Protein AF-A0A3L7NX00-F1 (afdb_monomer_lite)

Foldseek 3Di:
DAPLCVLQPPQDPLNSVLCVVLVNRALVSLLVDDLVRVCVSSVVVCPDPVNVVSCVPPDRDDSVRSVSSNVSSVVSVVPPPD

Secondary structure (DSSP, 8-state):
--HHHHHSTT--HHHHHHHHHTT--SHHHHHHS-HHHHHHHHHHHHHSHHHHHHHTTPPPP-HHHHHHHHHHHHHGGG----

Sequence (82 aa):
QSSLMCQVPGLRGHDAQLLVACDITTPEQIRSYSPSDLLAVVGPFAESREGQRMLRSANAPDLDEVQNWISWAREARHLKVA

Radius of gyration: 12.04 Å; chains: 1; bounding box: 37×27×20 Å

Structure (mmCIF, N/CA/C/O backbone):
data_AF-A0A3L7NX00-F1
#
_entry.id   AF-A0A3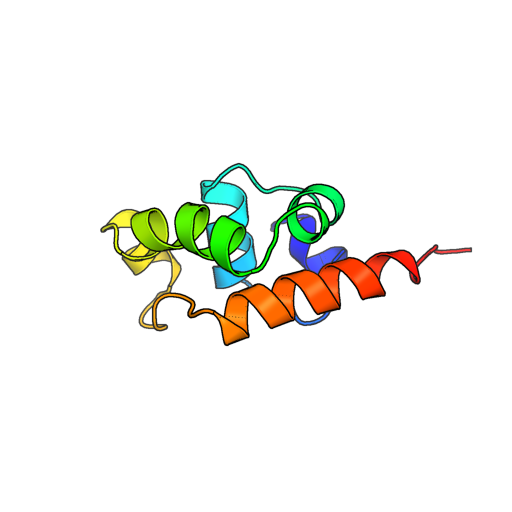L7NX00-F1
#
loop_
_atom_site.group_PDB
_atom_site.id
_atom_site.type_symbol
_atom_site.label_atom_id
_atom_site.label_alt_id
_atom_site.label_comp_id
_atom_site.label_asym_id
_atom_site.label_entit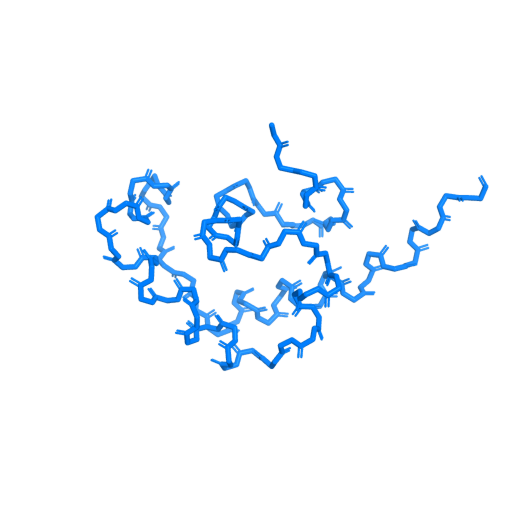y_id
_atom_site.label_seq_id
_atom_site.pdbx_PDB_ins_code
_atom_site.Cartn_x
_atom_site.Cartn_y
_atom_site.Cartn_z
_atom_site.occupancy
_atom_site.B_iso_or_equiv
_atom_site.auth_seq_id
_atom_site.auth_comp_id
_atom_site.auth_asym_id
_atom_site.auth_atom_id
_atom_site.pdbx_PDB_model_num
ATOM 1 N N . GLN A 1 1 ? 12.085 10.362 4.812 1.00 47.22 1 GLN A N 1
ATOM 2 C CA . GLN A 1 1 ? 11.868 9.452 3.668 1.00 47.22 1 GLN A CA 1
ATOM 3 C C . GLN A 1 1 ? 11.576 8.072 4.228 1.00 47.22 1 GLN A C 1
ATOM 5 O O . GLN A 1 1 ? 12.185 7.710 5.228 1.00 47.22 1 GLN A O 1
ATOM 10 N N . SER A 1 2 ? 10.594 7.366 3.673 1.00 55.81 2 SER A N 1
ATOM 11 C CA . SER A 1 2 ? 10.091 6.104 4.223 1.00 55.81 2 SER A CA 1
ATOM 12 C C . SER A 1 2 ? 11.111 4.984 4.017 1.00 55.81 2 SER A C 1
ATOM 14 O O . SER A 1 2 ? 11.521 4.735 2.886 1.00 55.81 2 SER A O 1
ATOM 16 N N . SER A 1 3 ? 11.483 4.281 5.093 1.00 73.94 3 SER A N 1
ATOM 17 C CA . SER A 1 3 ? 12.374 3.105 5.054 1.00 73.94 3 SER A CA 1
ATOM 18 C C . SER A 1 3 ? 11.913 2.041 4.038 1.00 73.94 3 SER A C 1
ATOM 20 O O . SER A 1 3 ? 12.728 1.317 3.473 1.00 73.94 3 SER A O 1
ATOM 22 N N . LEU A 1 4 ? 10.607 2.014 3.743 1.00 84.44 4 LEU A N 1
ATOM 23 C CA . LEU A 1 4 ? 9.960 1.148 2.757 1.00 84.44 4 LEU A CA 1
ATOM 24 C C . LEU A 1 4 ? 10.580 1.225 1.355 1.00 84.44 4 LEU A C 1
ATOM 26 O O . LEU A 1 4 ? 10.803 0.188 0.746 1.00 84.44 4 LEU A O 1
ATOM 30 N N . MET A 1 5 ? 10.890 2.425 0.847 1.00 86.06 5 MET A N 1
ATOM 31 C CA . MET A 1 5 ? 11.414 2.585 -0.522 1.00 86.06 5 MET A CA 1
ATOM 32 C C . MET A 1 5 ? 12.820 2.004 -0.670 1.00 86.06 5 MET A C 1
ATOM 34 O O . MET A 1 5 ? 13.167 1.467 -1.715 1.00 86.06 5 MET A O 1
ATOM 38 N N . CYS A 1 6 ? 13.632 2.105 0.386 1.00 84.62 6 CYS A N 1
ATOM 39 C CA . CYS A 1 6 ? 14.969 1.517 0.407 1.00 84.62 6 CYS A CA 1
ATOM 40 C C . CYS A 1 6 ? 14.915 -0.013 0.476 1.00 84.62 6 CYS A C 1
ATOM 42 O O . CYS A 1 6 ? 15.851 -0.679 0.047 1.00 84.62 6 CYS A O 1
ATOM 44 N N . GLN A 1 7 ? 13.837 -0.559 1.039 1.00 86.06 7 GLN A N 1
ATOM 45 C CA . GLN A 1 7 ? 13.661 -1.993 1.222 1.00 86.06 7 GLN A CA 1
ATOM 46 C C . GLN A 1 7 ? 12.911 -2.652 0.066 1.00 86.06 7 GLN A C 1
ATOM 48 O O . GLN A 1 7 ? 13.138 -3.827 -0.168 1.00 86.06 7 GLN A O 1
ATOM 53 N N . VAL A 1 8 ? 12.044 -1.939 -0.658 1.00 89.62 8 VAL A N 1
ATOM 54 C CA . VAL A 1 8 ? 11.220 -2.480 -1.751 1.00 89.62 8 VAL A CA 1
ATOM 55 C C . VAL A 1 8 ? 11.570 -1.768 -3.063 1.00 89.62 8 VAL A C 1
ATOM 57 O O . VAL A 1 8 ? 10.976 -0.732 -3.377 1.00 89.62 8 VAL A O 1
ATOM 60 N N . PRO A 1 9 ? 12.535 -2.293 -3.842 1.00 87.31 9 PRO A N 1
ATOM 61 C CA . PRO A 1 9 ? 12.870 -1.741 -5.151 1.00 87.31 9 PRO A CA 1
ATOM 62 C C . PRO A 1 9 ? 11.637 -1.694 -6.064 1.00 87.31 9 PRO A C 1
ATOM 64 O O . PRO A 1 9 ? 10.883 -2.656 -6.132 1.00 87.31 9 PRO A O 1
ATOM 67 N N . GLY A 1 10 ? 11.430 -0.578 -6.764 1.00 88.31 10 GLY A N 1
ATOM 68 C CA . GLY A 1 10 ? 10.270 -0.373 -7.647 1.00 88.31 10 GLY A CA 1
ATOM 69 C C . GLY A 1 10 ? 9.099 0.367 -6.996 1.00 88.31 10 GLY A C 1
ATOM 70 O O . GLY A 1 10 ? 8.308 0.980 -7.712 1.00 88.31 10 GLY A O 1
ATOM 71 N N . LEU A 1 11 ? 9.034 0.418 -5.660 1.00 91.62 11 LEU A N 1
ATOM 72 C CA . LEU A 1 11 ? 7.991 1.155 -4.951 1.00 91.62 11 LEU A CA 1
ATOM 73 C C . LEU A 1 11 ? 8.170 2.673 -5.113 1.00 91.62 11 LEU A C 1
ATOM 75 O O . LEU A 1 11 ? 9.223 3.232 -4.784 1.00 91.62 11 LEU A O 1
ATOM 79 N N . ARG A 1 12 ? 7.132 3.363 -5.599 1.00 91.25 12 ARG A N 1
ATOM 80 C CA . ARG A 1 12 ? 7.185 4.814 -5.819 1.00 91.25 12 ARG A CA 1
ATOM 81 C C . ARG A 1 12 ? 7.012 5.571 -4.506 1.00 91.25 12 ARG A C 1
ATOM 83 O O . ARG A 1 12 ? 6.493 5.064 -3.515 1.00 91.25 12 ARG A O 1
ATOM 90 N N . GLY A 1 13 ? 7.439 6.834 -4.500 1.00 91.00 13 GLY A N 1
ATOM 91 C CA . GLY A 1 13 ? 7.403 7.664 -3.293 1.00 91.00 13 GLY A CA 1
ATOM 92 C C . GLY A 1 13 ? 6.000 7.920 -2.745 1.00 91.00 13 GLY A C 1
ATOM 93 O O . GLY A 1 13 ? 5.829 7.916 -1.528 1.00 91.00 13 GLY A O 1
ATOM 94 N N . HIS A 1 14 ? 5.006 8.116 -3.617 1.00 91.81 14 HIS A N 1
ATOM 95 C CA . HIS A 1 14 ? 3.615 8.285 -3.188 1.00 91.81 14 HIS A CA 1
ATOM 96 C C . HIS A 1 14 ? 3.011 6.965 -2.691 1.0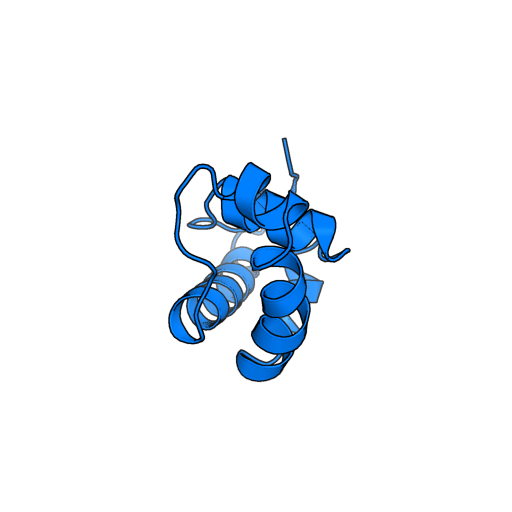0 91.81 14 HIS A C 1
ATOM 98 O O . HIS A 1 14 ? 2.373 6.981 -1.646 1.00 91.81 14 HIS A O 1
ATOM 104 N N . ASP A 1 15 ? 3.302 5.827 -3.334 1.00 93.06 15 ASP A N 1
ATOM 105 C CA . ASP A 1 15 ? 2.859 4.498 -2.875 1.00 93.06 15 ASP A CA 1
ATOM 106 C C . ASP A 1 15 ? 3.399 4.187 -1.477 1.00 93.06 15 ASP A C 1
ATOM 108 O O . ASP A 1 15 ? 2.667 3.785 -0.577 1.00 93.06 15 ASP A O 1
ATOM 112 N N . ALA A 1 16 ? 4.689 4.453 -1.253 1.00 92.81 16 ALA A N 1
ATOM 113 C CA . ALA A 1 16 ? 5.316 4.267 0.049 1.00 92.81 16 ALA A CA 1
ATOM 114 C C . ALA A 1 16 ? 4.727 5.188 1.126 1.00 92.81 16 ALA A C 1
ATOM 116 O O . ALA A 1 16 ? 4.673 4.812 2.294 1.00 92.81 16 ALA A O 1
ATOM 117 N N . GLN A 1 17 ? 4.316 6.405 0.765 1.00 92.06 17 GLN A N 1
ATOM 118 C CA . GLN A 1 17 ? 3.644 7.320 1.688 1.00 92.06 17 GLN A CA 1
ATOM 119 C C . GLN A 1 17 ? 2.218 6.868 2.001 1.00 92.06 17 GLN A C 1
ATOM 121 O O . GLN A 1 17 ? 1.817 6.933 3.160 1.00 92.06 17 GLN A O 1
ATOM 126 N N . LEU A 1 18 ? 1.495 6.374 0.996 1.00 93.88 18 LEU A N 1
ATOM 127 C CA . LEU A 1 18 ? 0.152 5.826 1.139 1.00 93.88 18 LEU A CA 1
ATOM 128 C C . LEU A 1 18 ? 0.155 4.607 2.070 1.00 93.88 18 LEU A C 1
ATOM 130 O O . LEU A 1 18 ? -0.604 4.570 3.030 1.00 93.88 18 LEU A O 1
ATOM 134 N N . LEU A 1 19 ? 1.071 3.659 1.845 1.00 95.12 19 LEU A N 1
ATOM 135 C CA . LEU A 1 19 ? 1.240 2.477 2.695 1.00 95.12 19 LEU A CA 1
ATOM 136 C C . LEU A 1 19 ? 1.537 2.863 4.147 1.00 95.12 19 LEU A C 1
ATOM 138 O O . LEU A 1 19 ? 0.889 2.359 5.060 1.00 95.12 19 LEU A O 1
ATOM 142 N N . VAL A 1 20 ? 2.457 3.808 4.364 1.00 94.06 20 VAL A N 1
ATOM 143 C CA . VAL A 1 20 ? 2.788 4.300 5.710 1.00 94.06 20 VAL A CA 1
ATOM 144 C C . VAL A 1 20 ? 1.587 4.970 6.379 1.00 94.06 20 VAL A C 1
ATOM 146 O O . VAL A 1 20 ? 1.397 4.792 7.577 1.00 94.06 20 VAL A O 1
ATOM 149 N N . ALA A 1 21 ? 0.769 5.711 5.630 1.00 94.00 21 ALA A N 1
ATOM 150 C CA . ALA A 1 21 ? -0.446 6.327 6.158 1.00 94.00 21 ALA A CA 1
ATOM 151 C C . ALA A 1 21 ? -1.540 5.303 6.515 1.00 94.00 21 ALA A C 1
ATOM 153 O O . ALA A 1 21 ? -2.400 5.596 7.340 1.00 94.00 21 ALA A O 1
ATOM 154 N N . CYS A 1 22 ? -1.477 4.100 5.941 1.00 95.25 22 CYS A N 1
ATOM 155 C CA . CYS A 1 22 ? -2.301 2.948 6.307 1.00 95.25 22 CYS A CA 1
ATOM 156 C C . CYS A 1 22 ? -1.628 2.026 7.347 1.00 95.25 22 CYS A C 1
ATOM 158 O O . CYS A 1 22 ? -1.989 0.855 7.441 1.00 95.25 22 CYS A O 1
ATOM 160 N N . ASP A 1 23 ? -0.624 2.513 8.088 1.00 95.06 23 ASP A N 1
ATOM 161 C CA . ASP A 1 23 ? 0.153 1.762 9.091 1.00 95.06 23 ASP A CA 1
ATOM 162 C C . ASP A 1 23 ? 0.939 0.545 8.541 1.00 95.06 23 ASP A C 1
ATOM 164 O O . ASP A 1 23 ? 1.398 -0.336 9.282 1.00 95.06 23 ASP A O 1
ATOM 168 N N . ILE A 1 24 ? 1.174 0.508 7.226 1.00 95.38 24 ILE A N 1
ATOM 169 C CA . ILE A 1 24 ? 1.991 -0.501 6.544 1.00 95.38 24 ILE A CA 1
ATOM 170 C C . ILE A 1 24 ? 3.398 0.070 6.348 1.00 95.38 24 ILE A C 1
ATOM 172 O O . ILE A 1 24 ? 3.668 0.867 5.450 1.00 95.38 24 ILE A O 1
ATOM 176 N N . THR A 1 25 ? 4.319 -0.339 7.218 1.00 93.69 25 THR A N 1
ATOM 177 C CA . THR A 1 25 ? 5.649 0.277 7.357 1.00 93.69 25 THR A CA 1
ATOM 178 C C . THR A 1 25 ? 6.812 -0.692 7.147 1.00 93.69 25 THR A C 1
ATOM 180 O O . THR A 1 25 ? 7.969 -0.260 7.158 1.00 93.69 25 THR A O 1
ATOM 183 N N . THR A 1 26 ? 6.535 -1.974 6.876 1.00 92.19 26 THR A N 1
ATOM 184 C CA . THR A 1 26 ? 7.552 -2.980 6.531 1.00 92.19 26 THR A CA 1
ATOM 185 C C . THR A 1 26 ? 7.193 -3.791 5.277 1.00 92.19 26 THR A C 1
ATOM 187 O O . THR A 1 26 ? 6.010 -4.018 5.000 1.00 92.19 26 THR A O 1
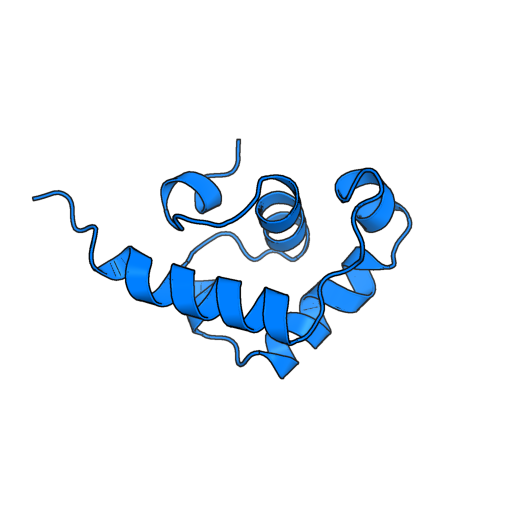ATOM 190 N N . PRO A 1 27 ? 8.189 -4.290 4.518 1.00 92.69 27 PRO A N 1
ATOM 191 C CA . PRO A 1 27 ? 7.954 -5.222 3.411 1.00 92.69 27 PRO A CA 1
ATOM 192 C C . PRO A 1 27 ? 7.233 -6.503 3.847 1.00 92.69 27 PRO A C 1
ATOM 194 O O . PRO A 1 27 ? 6.453 -7.066 3.079 1.00 92.69 27 PRO A O 1
ATOM 197 N N . GLU A 1 28 ? 7.487 -6.972 5.074 1.00 92.94 28 GLU A N 1
ATOM 198 C CA . GLU A 1 28 ? 6.843 -8.141 5.679 1.00 92.94 28 GLU A CA 1
ATOM 199 C C . GLU A 1 28 ? 5.330 -7.962 5.801 1.00 92.94 28 GLU A C 1
ATOM 201 O O . GLU A 1 28 ? 4.589 -8.891 5.481 1.00 92.94 28 GLU A O 1
ATOM 206 N N . GLN A 1 29 ? 4.877 -6.771 6.208 1.00 94.81 29 GLN A N 1
ATOM 207 C CA . GLN A 1 29 ? 3.453 -6.449 6.243 1.00 94.81 29 GLN A CA 1
ATOM 208 C C . GLN A 1 29 ? 2.863 -6.498 4.832 1.00 94.81 29 GLN A C 1
ATOM 210 O O . GLN A 1 29 ? 1.884 -7.207 4.626 1.00 94.81 29 GLN A O 1
ATOM 215 N N . ILE A 1 30 ? 3.495 -5.848 3.844 1.00 95.00 30 ILE A N 1
ATOM 216 C CA . ILE A 1 30 ? 3.001 -5.833 2.453 1.00 95.00 30 ILE A CA 1
ATOM 217 C C . ILE A 1 30 ? 2.811 -7.263 1.927 1.00 95.00 30 ILE A C 1
ATOM 219 O O . ILE A 1 30 ? 1.738 -7.605 1.444 1.00 95.00 30 ILE A O 1
ATOM 223 N N . ARG A 1 31 ? 3.819 -8.137 2.069 1.00 94.19 31 ARG A N 1
ATOM 224 C CA . ARG A 1 31 ? 3.750 -9.514 1.536 1.00 94.19 31 ARG A CA 1
ATOM 225 C C . ARG A 1 31 ? 2.782 -10.442 2.278 1.00 94.19 31 ARG A C 1
ATOM 227 O O . ARG A 1 31 ? 2.531 -11.538 1.773 1.00 94.19 31 ARG A O 1
ATOM 234 N N . SER A 1 32 ? 2.322 -10.050 3.469 1.00 95.12 32 SER A N 1
ATOM 235 C CA . SER A 1 32 ? 1.336 -10.809 4.249 1.00 95.12 32 SER A CA 1
ATOM 236 C C . SER A 1 32 ? -0.095 -10.617 3.748 1.00 95.12 32 SER A C 1
ATOM 238 O O . SER A 1 32 ? -0.935 -11.475 4.004 1.00 95.12 32 SER A O 1
ATOM 240 N N . TYR A 1 33 ? -0.356 -9.547 2.993 1.00 97.38 33 TYR A N 1
ATOM 241 C CA . TYR A 1 33 ? -1.657 -9.301 2.383 1.00 97.38 33 TYR A CA 1
ATOM 242 C C . TYR A 1 33 ? -1.843 -10.083 1.078 1.00 97.38 33 TYR A C 1
ATOM 244 O O . TYR A 1 33 ? -0.892 -10.341 0.331 1.00 97.38 33 TYR A O 1
ATOM 252 N N . SER A 1 34 ? -3.099 -10.411 0.772 1.00 97.00 34 SER A N 1
ATOM 253 C CA . SER A 1 34 ? -3.514 -10.670 -0.605 1.00 97.00 34 SER A CA 1
ATOM 254 C C . SER A 1 34 ? -3.711 -9.337 -1.352 1.00 97.00 34 SER A C 1
ATOM 256 O O . SER A 1 34 ? -3.938 -8.311 -0.706 1.00 97.00 34 SER A O 1
ATOM 258 N N . PRO A 1 35 ? -3.649 -9.307 -2.697 1.00 97.31 35 PRO A N 1
ATOM 259 C CA . PRO A 1 35 ? -3.881 -8.079 -3.462 1.00 97.31 35 PRO A CA 1
ATOM 260 C C . PRO A 1 35 ? -5.230 -7.423 -3.149 1.00 97.31 35 PRO A C 1
ATOM 262 O O . PRO A 1 35 ? -5.295 -6.216 -2.945 1.00 97.31 35 PRO A O 1
ATOM 265 N N . SER A 1 36 ? -6.302 -8.214 -3.041 1.00 97.44 36 SER A N 1
ATOM 266 C CA . SER A 1 36 ? -7.635 -7.696 -2.722 1.00 97.44 36 SER A CA 1
ATOM 267 C C . SER A 1 36 ? -7.708 -7.094 -1.322 1.00 97.44 36 SER A C 1
ATOM 269 O O . SER A 1 36 ? -8.309 -6.036 -1.154 1.00 97.44 36 SER A O 1
ATOM 271 N N . ASP A 1 37 ? -7.074 -7.729 -0.332 1.00 97.88 37 ASP A N 1
ATOM 272 C CA . ASP A 1 37 ? -7.080 -7.222 1.044 1.00 97.88 37 ASP A CA 1
ATOM 273 C C . ASP A 1 37 ? -6.257 -5.940 1.153 1.00 97.88 37 ASP A C 1
ATOM 275 O O . ASP A 1 37 ? -6.684 -4.979 1.790 1.00 97.88 37 ASP A O 1
ATOM 279 N N . LEU A 1 38 ? -5.099 -5.898 0.486 1.00 97.69 38 LEU A N 1
ATOM 280 C CA . LEU A 1 38 ? -4.256 -4.709 0.465 1.00 97.69 38 LEU A CA 1
ATOM 281 C C . LEU A 1 38 ? -4.993 -3.534 -0.180 1.00 97.69 38 LEU A C 1
ATOM 283 O O . LEU A 1 38 ? -5.008 -2.44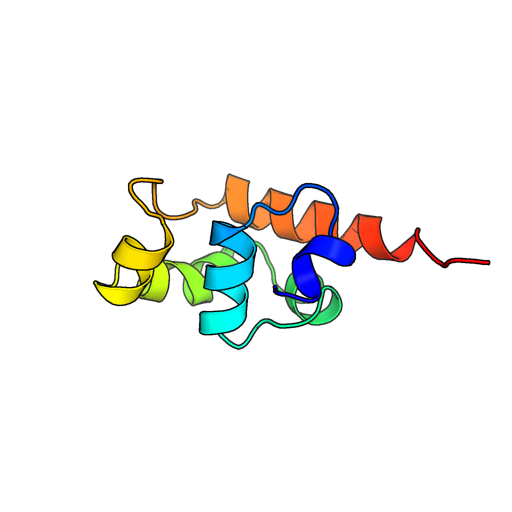6 0.392 1.00 97.69 38 LEU A O 1
ATOM 287 N N . LEU A 1 39 ? -5.660 -3.763 -1.317 1.00 97.88 39 LEU A N 1
ATOM 288 C CA . LEU A 1 39 ? -6.481 -2.750 -1.980 1.00 97.88 39 LEU A CA 1
ATOM 289 C C . LEU A 1 39 ? -7.636 -2.273 -1.094 1.00 97.88 39 LEU A C 1
ATOM 291 O O . LEU A 1 39 ? -7.892 -1.076 -1.024 1.00 97.88 39 LEU A O 1
ATOM 295 N N . ALA A 1 40 ? -8.308 -3.183 -0.386 1.00 97.50 40 ALA A N 1
ATOM 296 C CA . ALA A 1 40 ? -9.395 -2.829 0.524 1.00 97.50 40 ALA A CA 1
ATOM 297 C C . ALA A 1 40 ? -8.927 -1.955 1.702 1.00 97.50 40 ALA A C 1
ATOM 299 O O . ALA A 1 40 ? -9.703 -1.146 2.207 1.00 97.50 40 ALA A O 1
ATOM 300 N N . VAL A 1 41 ? -7.665 -2.091 2.122 1.00 96.69 41 VAL A N 1
ATOM 301 C CA . VAL A 1 41 ? -7.057 -1.256 3.166 1.00 96.69 41 VAL A CA 1
ATOM 302 C C . VAL A 1 41 ? -6.644 0.112 2.619 1.00 96.69 41 VAL A C 1
ATOM 304 O O . VAL A 1 41 ? -6.990 1.138 3.205 1.00 96.69 41 VAL A O 1
ATOM 307 N N . VAL A 1 42 ? -5.913 0.153 1.500 1.00 96.56 42 VAL A N 1
ATOM 308 C CA . VAL A 1 42 ? -5.326 1.409 0.992 1.00 96.56 42 VAL A CA 1
ATOM 309 C C . VAL A 1 42 ? -6.290 2.233 0.142 1.00 96.56 42 VAL A C 1
ATOM 311 O O . VAL A 1 42 ? -6.177 3.456 0.115 1.00 96.56 42 VAL A O 1
ATOM 314 N N . GLY A 1 43 ? -7.244 1.593 -0.535 1.00 95.75 43 GLY A N 1
ATOM 315 C CA . GLY A 1 43 ? -8.181 2.221 -1.468 1.00 95.75 43 GLY A CA 1
ATOM 316 C C . GLY A 1 43 ? -9.029 3.321 -0.825 1.00 95.75 43 GLY A C 1
ATOM 317 O O . GLY A 1 43 ? -8.967 4.464 -1.282 1.00 95.75 43 GLY A O 1
ATOM 318 N N . PRO A 1 44 ? -9.740 3.050 0.289 1.00 95.81 44 PRO A N 1
ATOM 319 C CA . PRO A 1 44 ? -10.530 4.071 0.979 1.00 95.81 44 PRO A CA 1
ATOM 320 C C . PRO A 1 44 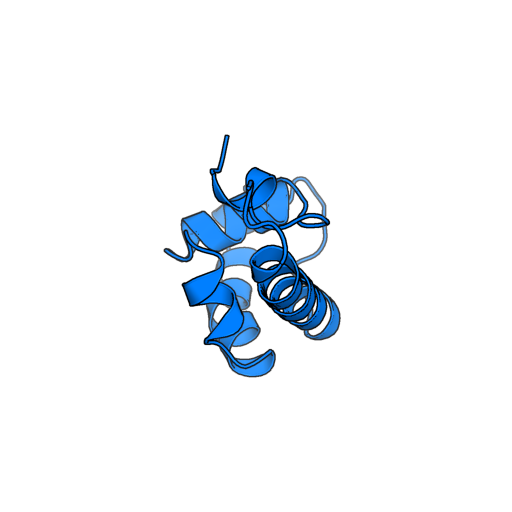? -9.694 5.275 1.429 1.00 95.81 44 PRO A C 1
ATOM 322 O O . PRO A 1 44 ? -10.154 6.418 1.381 1.00 95.81 44 PRO A O 1
ATOM 325 N N . PHE A 1 45 ? -8.445 5.041 1.847 1.00 95.56 45 PHE A N 1
ATOM 326 C CA . PHE A 1 45 ? -7.541 6.125 2.215 1.00 95.56 45 PHE A CA 1
ATOM 327 C C . PHE A 1 45 ? -7.051 6.900 0.984 1.00 95.56 45 PHE A C 1
ATOM 329 O O . PHE A 1 45 ? -7.020 8.130 1.020 1.00 95.56 45 PHE A O 1
ATOM 336 N N . ALA A 1 46 ? -6.736 6.222 -0.121 1.00 94.88 46 ALA A N 1
ATOM 337 C CA . ALA A 1 46 ? -6.323 6.840 -1.381 1.00 94.88 46 ALA A CA 1
ATOM 338 C C . ALA A 1 46 ? -7.399 7.764 -1.972 1.00 94.88 46 ALA A C 1
ATOM 340 O O . ALA A 1 46 ? -7.076 8.818 -2.521 1.00 94.88 46 ALA A O 1
ATOM 341 N N . GLU A 1 47 ? -8.675 7.409 -1.819 1.00 94.00 47 GLU A N 1
ATOM 342 C CA . GLU A 1 47 ? -9.821 8.224 -2.243 1.00 94.00 47 GLU A CA 1
ATOM 343 C C . GLU A 1 47 ? -10.122 9.395 -1.294 1.00 94.00 47 GLU A C 1
ATOM 345 O O . GLU A 1 47 ? -10.812 10.351 -1.660 1.00 94.00 47 GLU A O 1
ATOM 350 N N . SER A 1 48 ? -9.589 9.365 -0.071 1.00 94.62 48 SER A N 1
ATOM 351 C CA . SER A 1 48 ? -9.758 10.457 0.884 1.00 94.62 48 SER A CA 1
ATOM 352 C C . SER A 1 48 ? -9.060 11.739 0.411 1.00 94.62 48 SER A C 1
ATOM 354 O O . SER A 1 48 ? -8.105 11.727 -0.367 1.00 94.62 48 SER A O 1
ATOM 356 N N . ARG A 1 49 ? -9.481 12.891 0.951 1.00 92.38 49 ARG A N 1
ATOM 357 C CA . ARG A 1 49 ? -8.816 14.178 0.673 1.00 92.38 49 ARG A CA 1
ATOM 358 C C . ARG A 1 49 ? -7.328 14.171 1.026 1.00 92.38 49 ARG A C 1
ATOM 360 O O . ARG A 1 49 ? -6.557 14.879 0.382 1.00 92.38 49 ARG A O 1
ATOM 367 N N . GLU A 1 50 ? -6.934 13.429 2.054 1.00 92.19 50 GLU A N 1
ATOM 368 C CA . GLU A 1 50 ? -5.537 13.321 2.474 1.00 92.19 50 GLU A CA 1
ATOM 369 C C . GLU A 1 50 ? -4.742 12.434 1.513 1.00 92.19 50 GLU A C 1
ATOM 371 O O . GLU A 1 50 ? -3.684 12.855 1.043 1.00 92.19 50 GLU A O 1
ATOM 376 N N . GLY A 1 51 ? -5.298 11.285 1.117 1.00 92.81 51 GLY A N 1
ATOM 377 C CA . GLY A 1 51 ? -4.708 10.403 0.107 1.00 92.81 51 GLY A CA 1
ATOM 378 C C . GLY A 1 51 ? -4.530 11.092 -1.247 1.00 92.81 51 GLY A C 1
ATOM 379 O O . GLY A 1 51 ? -3.437 11.083 -1.810 1.00 92.81 51 GLY A O 1
ATOM 380 N N . GLN A 1 52 ? -5.542 11.818 -1.725 1.00 92.56 52 GLN A N 1
ATOM 381 C CA . GLN A 1 52 ? -5.457 12.584 -2.976 1.00 92.56 52 GLN A CA 1
ATOM 382 C C . GLN A 1 52 ? -4.363 13.666 -2.945 1.00 92.56 52 GLN A C 1
ATOM 384 O O . GLN A 1 52 ? -3.679 13.904 -3.944 1.00 92.56 52 GLN A O 1
ATOM 389 N N . ARG A 1 53 ? -4.133 14.302 -1.785 1.00 91.44 53 ARG A N 1
ATOM 390 C CA . ARG A 1 53 ? -3.010 15.242 -1.608 1.00 91.44 53 ARG A CA 1
ATOM 391 C C . ARG A 1 53 ? -1.654 14.536 -1.694 1.00 91.44 53 ARG A C 1
ATOM 393 O O . ARG A 1 53 ? -0.714 15.122 -2.232 1.00 91.44 53 ARG A O 1
ATOM 400 N N . MET A 1 54 ? -1.545 13.304 -1.190 1.00 89.25 54 MET A N 1
ATOM 401 C CA . MET A 1 54 ? -0.321 12.496 -1.280 1.00 89.25 54 MET A CA 1
ATOM 402 C C . MET A 1 54 ? -0.040 12.019 -2.706 1.00 89.25 54 MET A C 1
ATOM 404 O O . MET A 1 54 ? 1.104 12.084 -3.154 1.00 89.25 54 MET A O 1
ATOM 408 N N . LEU A 1 55 ? -1.077 11.607 -3.437 1.00 88.31 55 LEU A N 1
ATOM 409 C CA . LEU A 1 55 ? -0.958 11.116 -4.811 1.00 88.31 55 LEU A CA 1
ATOM 410 C C . LEU A 1 55 ? -0.534 12.210 -5.805 1.00 88.31 55 LEU A C 1
ATOM 412 O O . LEU A 1 55 ? -0.040 11.895 -6.881 1.00 88.31 55 LEU A O 1
ATOM 416 N N . ARG A 1 56 ? -0.653 13.502 -5.454 1.00 82.31 56 ARG A N 1
ATOM 417 C CA . ARG A 1 56 ? -0.208 14.648 -6.281 1.00 82.31 56 ARG A CA 1
ATOM 418 C C . ARG A 1 56 ? -0.677 14.555 -7.744 1.00 82.31 56 ARG A C 1
ATOM 420 O O . ARG A 1 56 ? 0.080 14.878 -8.659 1.00 82.31 56 ARG A O 1
ATOM 427 N N . SER A 1 57 ? -1.940 14.184 -7.949 1.00 81.81 57 SER A N 1
ATOM 428 C CA . SER A 1 57 ? -2.590 13.936 -9.256 1.00 81.81 57 SER A CA 1
ATOM 429 C C . SER A 1 57 ? -2.330 12.564 -9.892 1.00 81.81 57 SER A C 1
ATOM 431 O O . SER A 1 57 ? -2.784 12.334 -11.010 1.00 81.81 57 SER A O 1
ATOM 433 N N . ALA A 1 58 ? -1.629 11.650 -9.216 1.00 84.00 58 ALA A N 1
ATOM 434 C CA . ALA A 1 58 ? -1.663 10.235 -9.574 1.00 84.00 58 ALA A CA 1
ATOM 435 C C . ALA A 1 58 ? -3.047 9.642 -9.267 1.00 84.00 58 ALA A C 1
ATOM 437 O O . ALA A 1 58 ? -3.775 10.138 -8.403 1.00 84.00 58 ALA A O 1
ATOM 438 N N . ASN A 1 59 ? -3.397 8.578 -9.984 1.00 88.56 59 ASN A N 1
ATOM 439 C CA . ASN A 1 59 ? -4.618 7.831 -9.714 1.00 88.56 59 ASN A CA 1
ATOM 440 C C . ASN A 1 59 ? -4.495 7.068 -8.388 1.00 88.56 59 ASN A C 1
ATOM 442 O O . ASN A 1 59 ? -3.389 6.790 -7.922 1.00 88.56 59 ASN A O 1
ATOM 446 N N . ALA A 1 60 ? -5.638 6.740 -7.786 1.00 92.31 60 ALA A N 1
ATOM 447 C CA . ALA A 1 60 ? -5.673 5.768 -6.702 1.00 92.31 60 ALA A CA 1
ATOM 448 C C . ALA A 1 60 ? -5.171 4.404 -7.217 1.00 92.31 60 ALA A C 1
ATOM 450 O O . ALA A 1 60 ? -5.388 4.100 -8.395 1.00 92.31 60 ALA A O 1
ATOM 451 N N . PRO A 1 61 ? -4.520 3.601 -6.359 1.00 94.62 61 PRO A N 1
ATOM 452 C CA . PRO A 1 61 ? -4.006 2.306 -6.765 1.00 94.62 61 PRO A CA 1
ATOM 453 C C . PRO A 1 61 ? -5.145 1.368 -7.152 1.00 94.62 61 PRO A C 1
ATOM 455 O O . PRO A 1 61 ? -6.217 1.382 -6.542 1.00 94.62 61 PRO A O 1
ATOM 458 N N . ASP A 1 62 ? -4.888 0.529 -8.146 1.00 96.25 62 ASP A N 1
ATOM 459 C CA . ASP A 1 62 ? -5.764 -0.567 -8.537 1.00 96.25 62 ASP A CA 1
ATOM 460 C C . ASP A 1 62 ? -5.199 -1.923 -8.081 1.00 96.25 62 ASP A C 1
ATOM 462 O O . ASP A 1 62 ? -4.198 -2.008 -7.360 1.00 96.25 62 ASP A O 1
ATOM 466 N N . LEU A 1 63 ? -5.878 -3.007 -8.466 1.00 96.81 63 LEU A N 1
ATOM 467 C CA . LEU A 1 63 ? -5.492 -4.361 -8.072 1.00 96.81 63 LEU A CA 1
ATOM 468 C C . LEU A 1 63 ? -4.121 -4.770 -8.638 1.00 96.81 63 LEU A C 1
ATOM 470 O O . LEU A 1 63 ? -3.374 -5.488 -7.970 1.00 96.81 63 LEU A O 1
ATOM 474 N N . ASP A 1 64 ? -3.784 -4.306 -9.841 1.00 97.06 64 ASP A N 1
ATOM 475 C CA . ASP A 1 64 ? -2.510 -4.615 -10.487 1.00 97.06 64 ASP A CA 1
ATOM 476 C C . ASP A 1 64 ? -1.364 -3.868 -9.795 1.00 97.06 64 ASP A C 1
ATOM 478 O O . ASP A 1 64 ? -0.291 -4.433 -9.560 1.00 97.06 64 ASP A O 1
ATOM 482 N N . GLU A 1 65 ? -1.591 -2.617 -9.392 1.00 96.06 65 GLU A N 1
ATOM 483 C CA . GLU A 1 65 ? -0.608 -1.814 -8.670 1.00 96.06 65 GLU A CA 1
ATOM 484 C C . GLU A 1 65 ? -0.280 -2.419 -7.296 1.00 96.06 65 GLU A C 1
ATOM 486 O O . GLU A 1 65 ? 0.893 -2.662 -6.994 1.00 96.06 65 GLU A O 1
ATOM 491 N N . VAL A 1 66 ? -1.288 -2.801 -6.502 1.00 96.81 66 VAL A N 1
ATOM 492 C CA . VAL A 1 66 ? -1.042 -3.466 -5.206 1.00 96.81 66 VAL A CA 1
ATOM 493 C C . VAL A 1 66 ? -0.437 -4.867 -5.364 1.00 96.81 66 VAL A C 1
ATOM 495 O O . VAL A 1 66 ? 0.374 -5.290 -4.535 1.00 96.81 66 VAL A O 1
ATOM 498 N N . GLN A 1 67 ? -0.769 -5.591 -6.440 1.00 97.44 67 GLN A N 1
ATOM 499 C CA . GLN A 1 67 ? -0.140 -6.874 -6.758 1.00 97.44 67 GLN A CA 1
ATOM 500 C C . GLN A 1 67 ? 1.355 -6.689 -7.050 1.00 97.44 67 GLN A C 1
ATOM 502 O O . GLN A 1 67 ? 2.173 -7.483 -6.573 1.00 97.44 67 GLN A O 1
ATOM 507 N N . ASN A 1 68 ? 1.729 -5.635 -7.777 1.00 96.12 68 ASN A N 1
ATOM 508 C CA . ASN A 1 68 ? 3.128 -5.295 -8.020 1.00 96.12 68 ASN A CA 1
ATOM 509 C C . ASN A 1 68 ? 3.865 -4.977 -6.715 1.00 96.12 68 ASN A C 1
ATOM 511 O O . ASN A 1 68 ? 4.950 -5.514 -6.491 1.00 96.12 68 ASN A O 1
ATOM 515 N N . TRP A 1 69 ? 3.259 -4.204 -5.806 1.00 96.31 69 TRP A N 1
ATOM 516 C CA . TRP A 1 69 ? 3.861 -3.908 -4.500 1.00 96.31 69 TRP A CA 1
ATOM 517 C C . TRP A 1 69 ? 4.157 -5.178 -3.696 1.00 96.31 69 TRP A C 1
ATOM 519 O O . TRP A 1 69 ? 5.242 -5.310 -3.127 1.00 96.31 69 TRP A O 1
ATOM 529 N N . ILE A 1 70 ? 3.227 -6.139 -3.682 1.00 95.62 70 ILE A N 1
ATOM 530 C CA . ILE A 1 70 ? 3.409 -7.442 -3.024 1.00 95.62 70 ILE A CA 1
ATOM 531 C C . ILE A 1 70 ? 4.548 -8.233 -3.675 1.00 95.62 70 ILE A C 1
ATOM 533 O O . ILE A 1 70 ? 5.373 -8.816 -2.965 1.00 95.62 70 ILE A O 1
ATOM 537 N N . SER A 1 71 ? 4.615 -8.258 -5.006 1.00 94.88 71 SER A N 1
ATOM 538 C CA . SER A 1 71 ? 5.674 -8.949 -5.748 1.00 94.88 71 SER A CA 1
ATOM 539 C C . SER A 1 71 ? 7.050 -8.356 -5.443 1.00 94.88 71 SER A C 1
ATOM 541 O O . SER A 1 71 ? 7.944 -9.085 -5.010 1.00 94.88 71 SER A O 1
ATOM 543 N N . TRP A 1 72 ? 7.203 -7.034 -5.534 1.00 94.69 72 TRP A N 1
ATOM 544 C CA . TRP A 1 72 ? 8.451 -6.344 -5.192 1.00 94.69 72 TRP A CA 1
ATOM 545 C C . TRP A 1 72 ? 8.835 -6.556 -3.729 1.00 94.69 72 TRP A C 1
ATOM 547 O O . TRP A 1 72 ? 9.994 -6.826 -3.409 1.00 94.69 72 TRP A O 1
ATOM 557 N N . ALA A 1 73 ? 7.858 -6.507 -2.819 1.00 93.31 73 ALA A N 1
ATOM 558 C CA . ALA A 1 73 ? 8.097 -6.775 -1.411 1.00 93.31 73 ALA A CA 1
ATOM 559 C C . ALA A 1 73 ? 8.553 -8.218 -1.179 1.00 93.31 73 ALA A C 1
ATOM 561 O O . ALA A 1 73 ? 9.330 -8.454 -0.263 1.00 93.31 73 ALA A O 1
ATOM 562 N N . ARG A 1 74 ? 8.121 -9.208 -1.968 1.00 90.81 74 ARG A N 1
ATOM 563 C CA . ARG A 1 74 ? 8.634 -10.590 -1.876 1.00 90.81 74 ARG A CA 1
ATOM 564 C C . ARG A 1 74 ? 10.073 -10.697 -2.380 1.00 90.81 74 ARG A C 1
ATOM 566 O O . ARG A 1 74 ? 10.883 -11.361 -1.732 1.00 90.81 74 ARG A O 1
ATOM 573 N N . GLU A 1 75 ? 10.400 -10.010 -3.469 1.00 88.19 75 GLU A N 1
ATOM 574 C CA . GLU A 1 75 ? 11.744 -9.997 -4.062 1.00 88.19 75 GLU A CA 1
ATOM 575 C C . GLU A 1 75 ? 12.775 -9.280 -3.183 1.00 88.19 75 GLU A C 1
ATOM 577 O O . GLU A 1 75 ? 13.912 -9.735 -3.067 1.00 88.19 75 GLU A O 1
ATOM 582 N N . ALA A 1 76 ? 12.362 -8.240 -2.458 1.00 80.19 76 ALA A N 1
ATOM 583 C CA . ALA A 1 76 ? 13.190 -7.510 -1.501 1.00 80.19 76 ALA A CA 1
ATOM 584 C C . ALA A 1 76 ? 13.908 -8.395 -0.462 1.00 80.19 76 ALA A C 1
ATOM 586 O O . ALA A 1 76 ? 15.002 -8.058 -0.010 1.00 80.19 76 ALA A O 1
ATOM 587 N N . ARG A 1 77 ? 13.343 -9.561 -0.100 1.00 62.88 77 ARG A N 1
ATOM 588 C CA . ARG A 1 77 ? 13.967 -10.503 0.852 1.00 62.88 77 ARG A CA 1
ATOM 589 C C . ARG A 1 77 ? 15.295 -11.076 0.344 1.00 62.88 77 ARG A C 1
ATOM 591 O O . ARG A 1 77 ? 16.090 -11.544 1.159 1.00 62.88 77 ARG A O 1
ATOM 598 N N . HIS A 1 78 ? 15.528 -11.063 -0.971 1.00 55.66 78 HIS A N 1
ATOM 599 C CA . HIS A 1 78 ? 16.788 -11.521 -1.557 1.00 55.66 78 HIS A CA 1
ATOM 600 C C . HIS A 1 78 ? 17.939 -10.532 -1.363 1.00 55.66 78 HIS A C 1
ATOM 602 O O . HIS A 1 78 ? 19.092 -10.952 -1.426 1.00 55.66 78 HIS A O 1
ATOM 608 N N . LEU A 1 79 ? 17.667 -9.266 -1.036 1.00 54.78 79 LEU A N 1
ATOM 609 C CA . LEU A 1 79 ? 18.695 -8.308 -0.632 1.00 54.78 79 LEU A CA 1
ATOM 610 C C . LEU A 1 79 ? 19.059 -8.515 0.846 1.00 54.78 79 LEU A C 1
ATOM 612 O O . LEU A 1 79 ? 18.961 -7.613 1.675 1.00 54.78 79 LEU A O 1
ATOM 616 N N . LYS A 1 80 ? 19.510 -9.725 1.196 1.00 43.16 80 LYS A N 1
ATOM 617 C CA . LYS A 1 80 ? 20.414 -9.864 2.337 1.00 43.16 80 LYS A CA 1
ATOM 618 C C . LYS A 1 80 ? 21.736 -9.254 1.900 1.00 43.16 80 LYS A C 1
ATOM 620 O O . LYS A 1 80 ? 22.462 -9.848 1.108 1.00 43.16 80 LYS A O 1
ATOM 625 N N . VAL A 1 81 ? 22.014 -8.057 2.396 1.00 41.50 81 VAL A N 1
ATOM 626 C CA . VAL A 1 81 ? 23.376 -7.528 2.412 1.00 41.50 81 VAL A CA 1
ATOM 627 C C . VAL A 1 81 ? 24.219 -8.562 3.171 1.00 41.50 81 VAL A C 1
ATOM 629 O O . VAL A 1 81 ? 23.887 -8.892 4.313 1.00 41.50 81 VAL A O 1
ATOM 632 N N . ALA A 1 82 ? 25.182 -9.167 2.472 1.00 39.91 82 ALA A N 1
ATOM 633 C CA . ALA A 1 82 ? 26.157 -10.104 3.025 1.00 39.91 82 ALA A CA 1
ATOM 634 C C . ALA A 1 82 ? 27.198 -9.369 3.877 1.00 39.91 82 ALA A C 1
ATOM 636 O O . ALA A 1 82 ? 27.489 -8.194 3.553 1.00 39.91 82 ALA A O 1
#

pLDDT: mean 88.48, std 13.59, range [39.91, 97.88]